Protein AF-A0A523DWY3-F1 (afdb_monomer)

Mean predicted aligned error: 10.45 Å

Radius of gyration: 20.36 Å; Cα contacts (8 Å, |Δi|>4): 127; chains: 1; bounding box: 60×49×43 Å

pLDDT: mean 78.77, std 17.69, range [34.16, 96.69]

Structure (mmCIF, N/CA/C/O backbone):
data_AF-A0A523DWY3-F1
#
_entry.id   AF-A0A523DWY3-F1
#
loop_
_atom_site.group_PDB
_atom_site.id
_atom_site.type_symbol
_atom_site.label_atom_id
_atom_site.label_alt_id
_atom_site.label_comp_id
_atom_site.label_asym_id
_atom_site.label_entity_id
_atom_site.la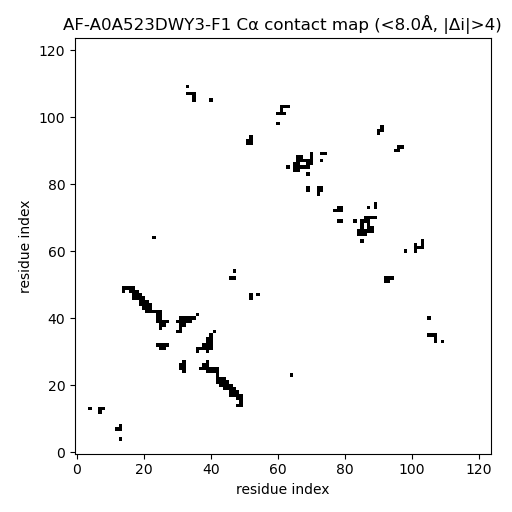bel_seq_id
_atom_site.pdbx_PDB_ins_code
_atom_site.Cartn_x
_atom_site.Cartn_y
_atom_site.Cartn_z
_atom_site.occupancy
_atom_site.B_iso_or_equiv
_atom_site.auth_seq_id
_atom_site.auth_comp_id
_atom_site.auth_asym_id
_atom_site.auth_atom_id
_atom_site.pdbx_PDB_model_num
ATOM 1 N N . MET A 1 1 ? -3.250 14.466 5.043 1.00 84.12 1 MET A N 1
ATOM 2 C CA . MET A 1 1 ? -3.360 13.104 5.617 1.00 84.12 1 MET A CA 1
ATOM 3 C C . MET A 1 1 ? -4.001 13.128 6.999 1.00 84.12 1 MET A C 1
ATOM 5 O O . MET A 1 1 ? -4.990 12.435 7.162 1.00 84.12 1 MET A O 1
ATOM 9 N N . GLY A 1 2 ? -3.516 13.940 7.952 1.00 88.44 2 GLY A N 1
ATOM 10 C CA . GLY A 1 2 ? -4.143 14.063 9.283 1.00 88.44 2 GLY A CA 1
ATOM 11 C C . GLY A 1 2 ? -5.653 14.326 9.228 1.00 88.44 2 GLY A C 1
ATOM 12 O O . GLY A 1 2 ? -6.425 13.523 9.730 1.00 88.44 2 GLY A O 1
ATOM 13 N N . GLU A 1 3 ? -6.079 15.338 8.471 1.00 93.94 3 GLU A N 1
ATOM 14 C CA . GLU A 1 3 ? -7.505 15.677 8.309 1.00 93.94 3 GLU A CA 1
ATOM 15 C C . GLU A 1 3 ? -8.371 14.532 7.748 1.00 93.94 3 GLU A C 1
ATOM 17 O O . GLU A 1 3 ? -9.532 14.392 8.128 1.00 93.94 3 GLU A O 1
ATOM 22 N N . LEU A 1 4 ? -7.818 13.695 6.858 1.00 92.12 4 LEU A N 1
ATOM 23 C CA . LEU A 1 4 ? -8.529 12.544 6.287 1.00 92.12 4 LEU A CA 1
ATOM 24 C C . LEU A 1 4 ? -8.737 11.452 7.339 1.00 92.12 4 LEU A C 1
ATOM 26 O O . LEU A 1 4 ? -9.824 10.887 7.433 1.00 92.12 4 LEU A O 1
ATOM 30 N N . LEU A 1 5 ? -7.701 11.161 8.128 1.00 93.12 5 LEU A N 1
ATOM 31 C CA . LEU A 1 5 ? -7.788 10.179 9.207 1.00 93.12 5 LEU A CA 1
ATOM 32 C C . LEU A 1 5 ? -8.774 10.642 10.281 1.00 93.12 5 LEU A C 1
ATOM 34 O O . LEU A 1 5 ? -9.629 9.862 10.686 1.00 93.12 5 LEU A O 1
ATOM 38 N N . GLU A 1 6 ? -8.727 11.919 10.659 1.00 94.69 6 GLU A N 1
ATOM 39 C CA . GLU A 1 6 ? -9.693 12.504 11.590 1.00 94.69 6 GLU A CA 1
ATOM 40 C C . GLU A 1 6 ? -11.124 12.476 11.035 1.00 94.69 6 GLU A C 1
ATOM 42 O O . GLU A 1 6 ? -12.077 12.250 11.777 1.00 94.69 6 GLU A O 1
ATOM 47 N N . ALA A 1 7 ? -11.311 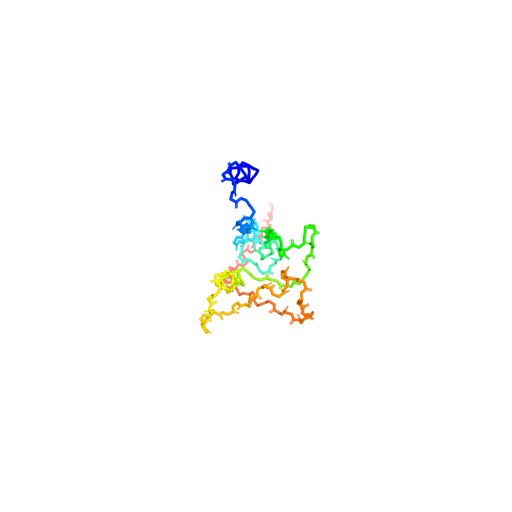12.699 9.730 1.00 95.44 7 ALA A N 1
ATOM 48 C CA . ALA A 1 7 ? -12.628 12.599 9.106 1.00 95.44 7 ALA A CA 1
ATOM 49 C C . ALA A 1 7 ? -13.181 11.166 9.161 1.00 95.44 7 ALA A C 1
ATOM 51 O O . ALA A 1 7 ? -14.351 10.983 9.497 1.00 95.44 7 ALA A O 1
ATOM 52 N N . LEU A 1 8 ? -12.344 10.158 8.889 1.00 94.00 8 LEU A N 1
ATOM 53 C CA . LEU A 1 8 ? -12.711 8.743 9.023 1.00 94.00 8 LEU A CA 1
ATOM 54 C C . LEU A 1 8 ? -13.000 8.359 10.479 1.00 94.00 8 LEU A C 1
ATOM 56 O O . LEU A 1 8 ? -13.909 7.570 10.736 1.00 94.00 8 LEU A O 1
ATOM 60 N N . GLU A 1 9 ? -12.251 8.920 11.430 1.00 94.44 9 GLU A N 1
ATOM 61 C CA . GLU A 1 9 ? -12.465 8.704 12.861 1.00 94.44 9 GLU A CA 1
ATOM 62 C C . GLU A 1 9 ? -13.799 9.296 13.320 1.00 94.44 9 GLU A C 1
ATOM 64 O O . GLU A 1 9 ? -14.604 8.593 13.927 1.00 94.44 9 GLU A O 1
ATOM 69 N N . ARG A 1 10 ? -14.094 10.549 12.945 1.00 96.69 10 ARG A N 1
ATOM 70 C CA . ARG A 1 10 ? -15.386 11.195 13.236 1.00 96.69 10 ARG A CA 1
ATOM 71 C C . ARG A 1 10 ? -16.570 10.451 12.621 1.00 96.69 10 ARG A C 1
ATOM 73 O O . ARG A 1 10 ? -17.653 10.468 13.197 1.00 96.69 10 ARG A O 1
ATOM 80 N N . ALA A 1 11 ? -16.375 9.812 11.468 1.00 95.75 11 ALA A N 1
ATOM 81 C CA . ALA A 1 11 ? -17.391 8.983 10.826 1.00 95.75 11 ALA A CA 1
ATOM 82 C C . ALA A 1 11 ? -17.548 7.591 11.472 1.00 95.75 11 ALA A C 1
ATOM 84 O O . ALA A 1 11 ? -18.497 6.887 11.149 1.00 95.75 11 ALA A O 1
ATOM 85 N N . GLY A 1 12 ? -16.641 7.174 12.367 1.00 95.56 12 GLY A N 1
ATOM 86 C CA . GLY A 1 12 ? -16.634 5.824 12.946 1.00 95.56 12 GLY A CA 1
ATOM 87 C C . GLY A 1 12 ? -16.185 4.723 11.973 1.00 95.56 12 GLY A C 1
ATOM 88 O O . GLY A 1 12 ? -16.324 3.534 12.266 1.00 95.56 12 GLY A O 1
ATOM 89 N N . GLU A 1 13 ? -15.626 5.103 10.822 1.00 95.56 13 GLU A N 1
ATOM 90 C CA . GLU A 1 13 ? -15.246 4.193 9.733 1.00 95.56 13 GLU A CA 1
ATOM 91 C C . GLU A 1 13 ? -13.760 3.812 9.766 1.00 95.56 13 GLU A C 1
ATOM 93 O O . GLU A 1 13 ? -13.321 2.889 9.075 1.00 95.56 13 GLU A O 1
ATOM 98 N N . LEU A 1 14 ? -12.962 4.492 10.594 1.00 93.06 14 LEU A N 1
ATOM 99 C CA . LEU A 1 14 ? -11.513 4.304 10.643 1.00 93.06 14 LEU A CA 1
ATOM 100 C C . LEU A 1 14 ? -11.098 2.863 10.997 1.00 93.06 14 LEU A C 1
ATOM 102 O O . LEU A 1 14 ? -10.094 2.375 10.479 1.00 93.06 14 LEU A O 1
ATOM 106 N N . GLU A 1 15 ? -11.868 2.160 11.829 1.00 92.81 15 GLU A N 1
ATOM 107 C CA . GLU A 1 15 ? -11.563 0.777 12.237 1.00 92.81 15 GLU A CA 1
ATOM 108 C C . GLU A 1 15 ? -11.923 -0.276 11.180 1.00 92.81 15 GLU A C 1
ATOM 110 O O . GLU A 1 15 ? -11.418 -1.396 11.212 1.00 92.81 15 GLU A O 1
ATOM 115 N N . ARG A 1 16 ? -12.758 0.092 10.206 1.00 92.38 16 ARG A N 1
ATOM 116 C CA . ARG A 1 16 ? -13.219 -0.773 9.107 1.00 92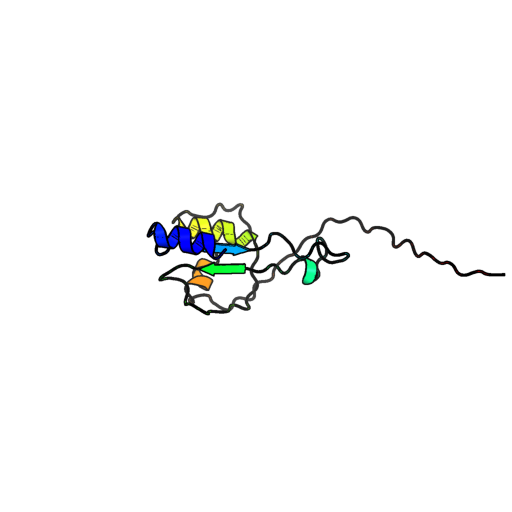.38 16 ARG A CA 1
ATOM 117 C C . ARG A 1 16 ? -12.663 -0.358 7.743 1.00 92.38 16 ARG A C 1
ATOM 119 O O . ARG A 1 16 ? -13.041 -0.921 6.721 1.00 92.38 16 ARG A O 1
ATOM 126 N N . THR A 1 17 ? -11.716 0.579 7.735 1.00 94.25 17 THR A N 1
ATOM 127 C CA . THR A 1 17 ? -11.066 1.085 6.526 1.00 94.25 17 THR A CA 1
ATOM 128 C C . THR A 1 17 ? -9.607 0.649 6.469 1.00 94.25 17 THR A C 1
ATOM 130 O O . THR A 1 17 ? -8.843 0.841 7.417 1.00 94.25 17 THR A O 1
ATOM 133 N N . VAL A 1 18 ? -9.197 0.119 5.316 1.00 94.12 18 VAL A N 1
ATOM 134 C CA . VAL A 1 18 ? -7.780 -0.057 4.981 1.00 94.12 18 VAL A CA 1
ATOM 135 C C . VAL A 1 18 ? -7.275 1.236 4.354 1.00 94.12 18 VAL A C 1
ATOM 137 O O . VAL A 1 18 ? -7.801 1.684 3.339 1.00 94.12 18 VAL A O 1
ATOM 140 N N . VAL A 1 19 ? -6.249 1.840 4.950 1.00 94.62 19 VAL A N 1
ATOM 141 C CA . VAL A 1 19 ? -5.623 3.059 4.425 1.00 94.62 19 VAL A CA 1
ATOM 142 C C . VAL A 1 19 ? -4.287 2.694 3.800 1.00 94.62 19 VAL A C 1
ATOM 144 O O . VAL A 1 19 ? -3.422 2.136 4.473 1.00 94.62 19 VAL A O 1
ATOM 147 N N . VAL A 1 20 ? -4.108 3.039 2.527 1.00 94.00 20 VAL A N 1
ATOM 148 C CA . VAL A 1 20 ? -2.847 2.869 1.795 1.00 94.00 20 VAL A CA 1
ATOM 149 C C . VAL A 1 20 ? -2.378 4.223 1.296 1.00 94.00 20 VAL A C 1
ATOM 151 O O . VAL A 1 20 ? -3.121 4.943 0.635 1.00 94.00 20 VAL A O 1
ATOM 154 N N . MET A 1 21 ? -1.136 4.565 1.613 1.00 92.69 21 MET A N 1
ATOM 155 C CA . MET A 1 21 ? -0.465 5.759 1.125 1.00 92.69 21 MET A CA 1
ATOM 156 C C . MET A 1 21 ? 0.759 5.333 0.330 1.00 92.69 21 MET A C 1
ATOM 158 O O . MET A 1 21 ? 1.635 4.647 0.855 1.00 92.69 21 MET A O 1
ATOM 162 N N . THR A 1 22 ? 0.828 5.753 -0.928 1.00 92.69 22 THR A N 1
ATOM 163 C CA . THR A 1 22 ? 1.976 5.473 -1.788 1.00 92.69 22 THR A CA 1
ATOM 164 C C . THR A 1 22 ? 2.226 6.600 -2.788 1.00 92.69 22 THR A C 1
ATOM 166 O O . THR A 1 22 ? 1.420 7.526 -2.887 1.00 92.69 22 THR A O 1
ATOM 169 N N . GLY A 1 23 ? 3.356 6.537 -3.492 1.00 86.00 23 GLY A N 1
ATOM 170 C CA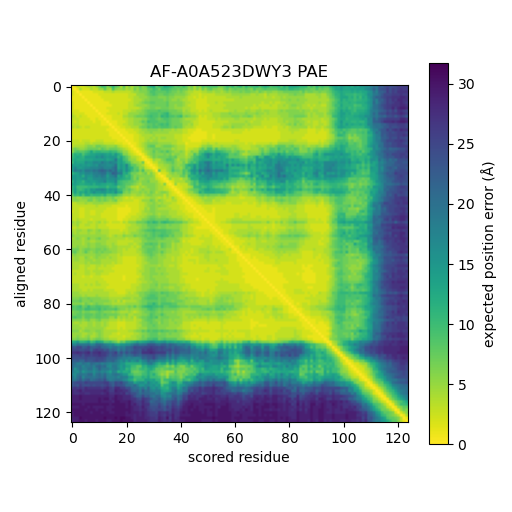 . GLY A 1 23 ? 3.657 7.358 -4.664 1.00 86.00 23 GLY A CA 1
ATOM 171 C C . GLY A 1 23 ? 3.693 6.498 -5.928 1.00 86.00 23 GLY A C 1
ATOM 172 O O . GLY A 1 23 ? 3.952 5.302 -5.859 1.00 86.00 23 GLY A O 1
ATOM 173 N N . ASP A 1 24 ? 3.446 7.098 -7.086 1.00 80.88 24 ASP A N 1
ATOM 174 C CA . ASP A 1 24 ? 3.491 6.420 -8.386 1.00 80.88 24 ASP A CA 1
ATOM 175 C C . ASP A 1 24 ? 4.912 6.347 -8.967 1.00 80.88 24 ASP A C 1
ATOM 177 O O . ASP A 1 24 ? 5.257 5.400 -9.670 1.00 80.88 24 ASP A O 1
ATOM 181 N N . HIS A 1 25 ? 5.753 7.339 -8.666 1.00 79.19 25 HIS A N 1
ATOM 182 C CA . HIS A 1 25 ? 7.158 7.367 -9.059 1.00 79.19 25 HIS A CA 1
ATOM 183 C C . HIS A 1 25 ? 8.008 8.236 -8.120 1.00 79.19 25 HIS A C 1
ATOM 185 O O . HIS A 1 25 ? 7.505 9.103 -7.402 1.00 79.19 25 HIS A O 1
ATOM 191 N N . GLY A 1 26 ? 9.329 8.048 -8.180 1.00 74.94 26 GLY A N 1
ATOM 192 C CA . GLY A 1 26 ? 10.306 8.857 -7.453 1.00 74.94 26 GLY A CA 1
ATOM 193 C C . GLY A 1 26 ? 10.337 10.330 -7.880 1.00 74.94 26 GLY A C 1
ATOM 194 O O . GLY A 1 26 ? 9.553 10.799 -8.714 1.00 74.94 26 GLY A O 1
ATOM 195 N N . MET A 1 27 ? 11.259 11.092 -7.292 1.00 73.38 27 MET A N 1
ATOM 196 C CA . MET A 1 27 ? 11.235 12.554 -7.366 1.00 73.38 27 MET A CA 1
ATOM 197 C C . MET A 1 27 ? 11.375 13.085 -8.805 1.00 73.38 27 MET A C 1
ATOM 199 O O . MET A 1 27 ? 12.137 12.532 -9.606 1.00 73.38 27 MET A O 1
ATOM 203 N N . PRO A 1 28 ? 10.718 14.208 -9.152 1.00 70.50 28 PRO A N 1
ATOM 204 C CA . PRO A 1 28 ? 10.771 14.802 -10.488 1.00 70.50 28 PRO A CA 1
ATOM 205 C C . PRO A 1 28 ? 12.069 15.597 -10.735 1.00 70.50 28 PRO A C 1
ATOM 207 O O . PRO A 1 28 ? 12.055 16.644 -11.375 1.00 70.50 28 PRO A O 1
ATOM 210 N N . PHE A 1 29 ? 13.205 15.117 -10.229 1.00 71.94 29 PHE A N 1
ATOM 211 C CA . PHE A 1 29 ? 14.511 15.726 -10.461 1.00 71.94 29 PHE A CA 1
ATOM 212 C C . PHE A 1 29 ? 15.218 15.106 -11.676 1.00 71.94 29 PHE A C 1
ATOM 214 O O . PHE A 1 29 ? 14.967 13.945 -12.026 1.00 71.94 29 PHE A O 1
ATOM 221 N N . PRO A 1 30 ? 16.144 15.840 -12.324 1.00 68.31 30 PRO A N 1
ATOM 222 C CA . PRO A 1 30 ? 16.999 15.274 -13.359 1.00 68.31 30 PRO A CA 1
ATOM 223 C C . PRO A 1 30 ? 17.691 13.999 -12.859 1.00 68.31 30 PRO A C 1
ATOM 225 O O . PRO A 1 30 ? 18.253 13.984 -11.766 1.00 68.31 30 PRO A O 1
ATOM 228 N N . ARG A 1 31 ? 17.656 12.932 -13.670 1.00 64.56 31 ARG A N 1
ATOM 229 C CA . ARG A 1 31 ? 18.173 11.582 -13.347 1.00 64.56 31 ARG A CA 1
ATOM 230 C C . ARG A 1 31 ? 17.412 10.807 -12.258 1.00 64.56 31 ARG A C 1
ATOM 232 O O . ARG A 1 31 ? 17.867 9.732 -11.890 1.00 64.56 31 ARG A O 1
ATOM 239 N N . CYS A 1 32 ? 16.268 11.305 -11.789 1.00 67.31 32 CYS A N 1
ATOM 240 C CA . CYS A 1 32 ? 15.393 10.600 -10.850 1.00 67.31 32 CYS A CA 1
ATOM 241 C C . CYS A 1 32 ? 14.227 9.947 -11.609 1.00 67.31 32 CYS A C 1
ATOM 243 O O . CYS A 1 32 ? 14.398 8.866 -12.171 1.00 67.31 32 CYS A O 1
ATOM 245 N N . LYS A 1 33 ? 13.066 10.607 -11.713 1.00 66.75 33 LYS A N 1
ATOM 246 C CA . LYS A 1 33 ? 11.890 10.087 -12.432 1.00 66.75 33 LYS A CA 1
ATOM 247 C C . LYS A 1 33 ? 12.227 9.581 -13.846 1.00 66.75 33 LYS A C 1
ATOM 249 O O . LYS A 1 33 ? 12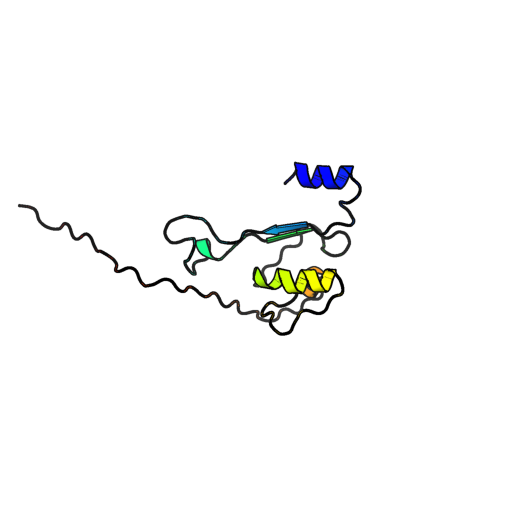.675 10.337 -14.717 1.00 66.75 33 LYS A O 1
ATOM 254 N N . GLY A 1 34 ? 11.928 8.302 -14.087 1.00 68.06 34 GLY A N 1
ATOM 255 C CA . GLY A 1 34 ? 12.149 7.589 -15.353 1.00 68.06 34 GLY A CA 1
ATOM 256 C C . GLY A 1 34 ? 13.542 6.982 -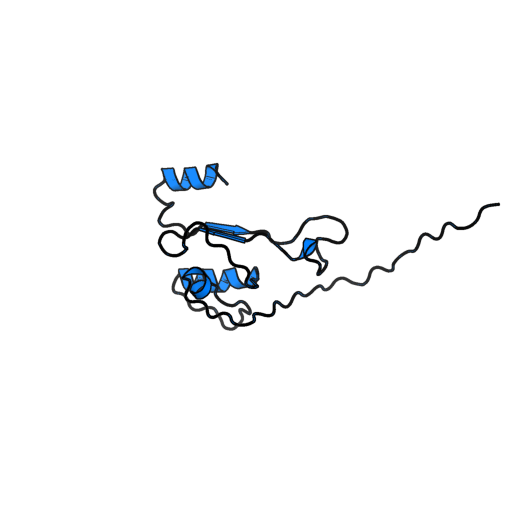15.526 1.00 68.06 34 GLY A C 1
ATOM 257 O O . GLY A 1 34 ? 13.850 6.479 -16.608 1.00 68.06 34 GLY A O 1
ATOM 258 N N . ASN A 1 35 ? 14.363 7.022 -14.478 1.00 70.50 35 ASN A N 1
ATOM 259 C CA . ASN A 1 35 ? 15.599 6.264 -14.371 1.00 70.50 35 ASN A CA 1
ATOM 260 C C . ASN A 1 35 ? 15.429 5.107 -13.375 1.00 70.50 35 ASN A C 1
ATOM 262 O O . ASN A 1 35 ? 14.601 5.188 -12.473 1.00 70.50 35 ASN A O 1
ATOM 266 N N . LEU A 1 36 ? 16.236 4.054 -13.522 1.00 77.00 36 LEU A N 1
ATOM 267 C CA . LEU A 1 36 ? 16.196 2.853 -12.668 1.00 77.00 36 LEU A CA 1
ATOM 268 C C . LEU A 1 36 ? 16.977 3.015 -11.352 1.00 77.00 36 LEU A C 1
ATOM 270 O O . LEU A 1 36 ? 17.304 2.036 -10.697 1.00 77.00 36 LEU A O 1
ATOM 274 N N . TYR A 1 37 ? 17.331 4.248 -10.994 1.00 75.69 37 TYR A N 1
ATOM 275 C CA . TYR A 1 37 ? 17.953 4.533 -9.707 1.00 75.69 37 TYR A CA 1
ATOM 276 C C . TYR A 1 37 ? 16.880 4.613 -8.623 1.00 75.69 37 TYR A C 1
ATOM 278 O O . TYR A 1 37 ? 15.751 5.023 -8.901 1.00 75.69 37 TYR A O 1
ATOM 286 N N . ASP A 1 38 ? 17.259 4.340 -7.376 1.00 74.19 38 ASP A N 1
ATOM 287 C CA . ASP A 1 38 ? 16.367 4.435 -6.214 1.00 74.19 38 ASP A CA 1
ATOM 288 C C . ASP A 1 38 ? 15.636 5.778 -6.141 1.00 74.19 38 ASP A C 1
ATOM 290 O O . ASP A 1 38 ? 14.451 5.828 -5.837 1.00 74.19 38 ASP A O 1
ATOM 294 N N . CYS A 1 39 ? 16.300 6.877 -6.505 1.00 71.94 39 CYS A N 1
ATOM 295 C CA . CYS A 1 39 ? 15.691 8.207 -6.520 1.00 71.94 39 CYS A CA 1
ATOM 296 C C . CYS A 1 39 ? 14.512 8.357 -7.504 1.00 71.94 39 CYS A C 1
ATOM 298 O O . CYS A 1 39 ? 13.720 9.293 -7.376 1.00 71.94 39 CYS A O 1
ATOM 300 N N . GLY A 1 40 ? 14.404 7.464 -8.491 1.00 68.19 40 GLY A N 1
ATOM 301 C CA . GLY A 1 40 ? 13.333 7.402 -9.481 1.00 68.19 40 GLY A CA 1
ATOM 302 C C . GLY A 1 40 ? 12.343 6.256 -9.280 1.00 68.19 40 GLY A C 1
ATOM 303 O O . GLY A 1 40 ? 11.175 6.430 -9.624 1.00 68.19 40 GLY A O 1
ATOM 304 N N . ALA A 1 41 ? 12.792 5.121 -8.740 1.00 76.81 41 ALA A N 1
ATOM 305 C CA . ALA A 1 41 ? 11.992 3.899 -8.626 1.00 76.81 41 ALA A CA 1
ATOM 306 C C . ALA A 1 41 ? 11.480 3.616 -7.206 1.00 76.81 41 ALA A C 1
ATOM 308 O O . ALA A 1 41 ? 10.389 3.075 -7.052 1.00 76.81 41 ALA A O 1
ATOM 309 N N . ARG A 1 42 ? 12.221 4.011 -6.161 1.00 83.12 42 ARG A N 1
ATOM 310 C CA . ARG A 1 42 ? 11.823 3.760 -4.774 1.00 83.12 42 ARG A CA 1
ATOM 311 C C . ARG A 1 42 ? 10.769 4.777 -4.347 1.00 83.12 42 ARG A C 1
ATOM 313 O O . ARG A 1 42 ? 11.066 5.957 -4.155 1.00 83.12 42 ARG A O 1
ATOM 320 N N . VAL A 1 43 ? 9.539 4.305 -4.179 1.00 86.50 43 VAL A N 1
ATOM 321 C CA . VAL A 1 43 ? 8.401 5.098 -3.697 1.00 86.50 43 VAL A CA 1
ATOM 322 C C . VAL A 1 43 ? 8.057 4.727 -2.255 1.00 86.50 43 VAL A C 1
ATOM 324 O O . VAL A 1 43 ? 8.244 3.577 -1.856 1.00 86.50 43 VAL A O 1
ATOM 327 N N . PRO A 1 44 ? 7.567 5.674 -1.437 1.00 88.44 44 PRO A N 1
ATOM 328 C CA . PRO A 1 44 ? 7.071 5.333 -0.113 1.00 88.44 44 PRO A CA 1
ATOM 329 C C . PRO A 1 44 ? 5.825 4.447 -0.236 1.00 88.44 44 PRO A C 1
ATOM 331 O O . PRO A 1 44 ? 4.977 4.673 -1.100 1.00 88.44 44 PRO A O 1
ATOM 334 N N . LEU A 1 45 ? 5.688 3.471 0.659 1.00 91.81 45 LEU A N 1
ATOM 335 C CA . LEU A 1 45 ? 4.470 2.691 0.848 1.00 91.81 45 LEU A CA 1
ATOM 336 C C . LEU A 1 45 ? 4.205 2.570 2.349 1.00 91.81 45 LEU A C 1
ATOM 338 O O . LEU A 1 45 ? 5.027 2.038 3.090 1.00 91.81 45 LEU A O 1
ATOM 342 N N . ALA A 1 46 ? 3.062 3.079 2.797 1.00 92.19 46 ALA A N 1
ATOM 343 C CA . ALA A 1 46 ? 2.591 2.948 4.168 1.00 92.19 46 ALA A CA 1
ATOM 344 C C . ALA A 1 46 ? 1.153 2.430 4.164 1.00 92.19 46 ALA A C 1
ATOM 346 O O . ALA A 1 46 ? 0.310 2.918 3.410 1.00 92.19 46 ALA A O 1
ATOM 347 N N . MET A 1 47 ? 0.870 1.441 5.011 1.00 93.00 47 MET A N 1
ATOM 348 C CA . MET A 1 47 ? -0.436 0.788 5.084 1.00 93.00 47 MET A CA 1
ATOM 349 C C . MET A 1 47 ? -0.917 0.708 6.531 1.00 93.00 47 MET A C 1
ATOM 351 O O . MET A 1 47 ? -0.154 0.356 7.430 1.00 93.00 47 MET A O 1
ATOM 355 N N . ARG A 1 48 ? -2.200 1.001 6.752 1.00 92.69 48 ARG A N 1
ATOM 356 C CA . ARG A 1 48 ? -2.900 0.802 8.024 1.00 92.69 48 ARG A CA 1
ATOM 357 C C . ARG A 1 48 ? -4.097 -0.104 7.787 1.00 92.69 48 ARG A C 1
ATOM 359 O O . ARG A 1 48 ? -4.984 0.232 7.008 1.00 92.69 48 ARG A O 1
ATOM 366 N N . TRP A 1 49 ? -4.135 -1.212 8.514 1.00 93.88 49 TRP A N 1
ATOM 367 C CA . TRP A 1 49 ? -5.272 -2.121 8.544 1.00 93.88 49 TRP A CA 1
ATOM 368 C C . TRP A 1 49 ? -5.472 -2.627 9.975 1.00 93.88 49 TRP A C 1
ATOM 370 O O . TRP A 1 49 ? -4.722 -3.502 10.424 1.00 93.88 49 TRP A O 1
ATOM 380 N N . PRO A 1 50 ? -6.439 -2.053 10.709 1.00 90.50 50 PRO A N 1
ATOM 381 C CA . PRO A 1 50 ? -6.723 -2.437 12.086 1.00 90.50 50 PRO A CA 1
ATOM 382 C C . PRO A 1 50 ? -7.012 -3.930 12.221 1.00 90.50 50 PRO A C 1
ATOM 384 O O . PRO A 1 50 ? -7.692 -4.521 11.386 1.00 90.50 50 PRO A O 1
ATOM 387 N N . GLY A 1 51 ? -6.445 -4.550 13.256 1.00 88.12 51 GLY A N 1
ATOM 388 C CA . GLY A 1 51 ? -6.602 -5.981 13.531 1.00 88.12 51 GLY A CA 1
ATOM 389 C C . GLY A 1 51 ? -5.804 -6.927 12.625 1.00 88.12 51 GLY A C 1
ATOM 390 O O . GLY A 1 51 ? -5.733 -8.112 12.936 1.00 88.12 51 GLY A O 1
ATOM 391 N N . VAL A 1 52 ? -5.174 -6.433 11.550 1.00 90.06 52 VAL A N 1
ATOM 392 C CA . VAL A 1 52 ? -4.378 -7.259 10.623 1.00 90.06 52 VAL A CA 1
ATOM 393 C C . VAL A 1 52 ? -2.909 -6.850 10.629 1.00 90.06 52 VAL A C 1
ATOM 395 O O . VAL A 1 52 ? -2.037 -7.682 10.870 1.00 90.06 52 VAL A O 1
ATOM 398 N N . ILE A 1 53 ? -2.617 -5.568 10.401 1.00 91.00 53 ILE A N 1
ATOM 399 C CA . ILE A 1 53 ? -1.243 -5.058 10.380 1.00 91.00 53 ILE A CA 1
ATOM 400 C C . ILE A 1 53 ? -0.853 -4.632 11.795 1.00 91.00 53 ILE A C 1
ATOM 402 O O . ILE A 1 53 ? -1.499 -3.770 12.395 1.00 91.00 53 ILE A O 1
ATOM 406 N N . ARG A 1 54 ? 0.245 -5.191 12.318 1.00 88.69 54 ARG A N 1
ATOM 407 C CA . ARG A 1 54 ? 0.824 -4.734 13.590 1.00 88.69 54 ARG A CA 1
ATOM 408 C C . ARG A 1 54 ? 1.312 -3.280 13.474 1.00 88.69 54 ARG A C 1
ATOM 410 O O . ARG A 1 54 ? 2.119 -2.995 12.585 1.00 88.69 54 ARG A O 1
ATOM 417 N N . PRO A 1 55 ? 0.887 -2.370 14.372 1.00 88.31 55 PRO A N 1
ATOM 418 C CA . PRO A 1 55 ? 1.381 -0.995 14.392 1.00 88.31 55 PRO A CA 1
ATOM 419 C C . PRO A 1 55 ? 2.907 -0.928 14.523 1.00 88.31 55 PRO A C 1
ATOM 421 O O . PRO A 1 55 ? 3.506 -1.713 15.255 1.00 88.31 55 PRO A O 1
ATOM 424 N N . GLY A 1 56 ? 3.532 0.015 13.813 1.00 86.31 56 GLY A N 1
ATOM 425 C CA . GLY A 1 56 ? 4.984 0.232 13.860 1.00 86.31 56 GLY A CA 1
ATOM 426 C C . GLY A 1 56 ? 5.828 -0.833 13.152 1.00 86.31 56 GLY A C 1
ATOM 427 O O . GLY A 1 56 ? 7.052 -0.771 13.222 1.00 86.31 56 GLY A O 1
ATOM 428 N N . ARG A 1 57 ? 5.210 -1.803 12.465 1.00 86.94 57 ARG A N 1
ATOM 429 C CA . ARG A 1 57 ? 5.947 -2.800 11.686 1.00 86.94 57 ARG A CA 1
ATOM 430 C C . ARG A 1 57 ? 6.617 -2.155 10.470 1.00 86.94 57 ARG A C 1
ATOM 432 O O . ARG A 1 57 ? 5.941 -1.552 9.641 1.00 86.94 57 ARG A O 1
ATOM 439 N N . ALA A 1 58 ? 7.927 -2.355 10.352 1.00 87.69 58 ALA A N 1
ATOM 440 C CA . ALA A 1 58 ? 8.702 -2.083 9.147 1.00 87.69 58 ALA A CA 1
ATOM 441 C C . ALA A 1 58 ? 8.925 -3.382 8.358 1.00 87.69 58 ALA A C 1
ATOM 443 O O . ALA A 1 58 ? 9.025 -4.460 8.947 1.00 87.69 58 ALA A O 1
ATOM 444 N N . VAL A 1 59 ? 8.964 -3.265 7.033 1.00 85.94 59 VAL A N 1
ATOM 445 C CA . VAL A 1 59 ? 9.213 -4.363 6.094 1.00 85.94 59 VAL A CA 1
ATOM 446 C C . VAL A 1 59 ? 10.301 -3.905 5.135 1.00 85.94 59 VAL A C 1
ATOM 448 O O . VAL A 1 59 ? 10.207 -2.800 4.599 1.00 85.94 59 VAL A O 1
ATOM 451 N N . GLU A 1 60 ? 11.326 -4.733 4.959 1.00 85.69 60 GLU A N 1
ATOM 452 C CA . GLU A 1 60 ? 12.474 -4.443 4.088 1.00 85.69 60 GLU A CA 1
ATOM 453 C C . GLU A 1 60 ? 12.450 -5.261 2.788 1.00 85.69 60 GLU A C 1
ATOM 455 O O . GLU A 1 60 ? 13.263 -5.018 1.899 1.00 85.69 60 GLU A O 1
ATOM 460 N N . ASP A 1 61 ? 11.495 -6.185 2.657 1.00 84.94 61 ASP A N 1
ATOM 461 C CA . ASP A 1 61 ? 11.265 -6.967 1.446 1.00 84.94 61 ASP A CA 1
ATOM 462 C C . ASP A 1 61 ? 10.922 -6.080 0.243 1.00 84.94 61 ASP A C 1
ATOM 464 O O . ASP A 1 61 ? 10.267 -5.039 0.362 1.00 84.94 61 ASP A O 1
ATOM 468 N N . PHE A 1 62 ? 11.313 -6.535 -0.948 1.00 85.19 62 PHE A N 1
ATOM 469 C CA . PHE A 1 62 ? 10.949 -5.867 -2.192 1.00 85.19 62 PHE A CA 1
ATOM 470 C C . PHE A 1 62 ? 9.440 -5.940 -2.426 1.00 85.19 62 PHE A C 1
ATOM 472 O O . PHE A 1 62 ? 8.821 -7.001 -2.345 1.00 85.19 62 PHE A O 1
ATOM 479 N N . VAL A 1 63 ? 8.844 -4.800 -2.759 1.00 88.25 63 VAL A N 1
ATOM 480 C CA . VAL A 1 63 ? 7.420 -4.667 -3.069 1.00 88.25 63 VAL A CA 1
ATOM 481 C C . VAL A 1 63 ? 7.254 -3.712 -4.234 1.00 88.25 63 VAL A C 1
ATOM 483 O O . VAL A 1 63 ? 7.929 -2.690 -4.306 1.00 88.25 63 VAL A O 1
ATOM 486 N N . SER A 1 64 ? 6.312 -4.027 -5.113 1.00 89.31 64 SER A N 1
ATOM 487 C CA . SER A 1 64 ? 6.001 -3.215 -6.277 1.00 89.31 64 SER A CA 1
ATOM 488 C C . SER A 1 64 ? 4.597 -2.636 -6.181 1.00 89.31 64 SER A C 1
ATOM 490 O O . SER A 1 64 ? 3.685 -3.245 -5.623 1.00 89.31 64 SER A O 1
ATOM 492 N N . VAL A 1 65 ? 4.371 -1.479 -6.803 1.00 89.31 65 VAL A N 1
ATOM 493 C CA . VAL A 1 65 ? 3.038 -0.848 -6.861 1.00 89.31 65 VAL A CA 1
ATOM 494 C C . VAL A 1 65 ? 2.011 -1.775 -7.532 1.00 89.31 65 VAL A C 1
ATOM 496 O O . VAL A 1 65 ? 0.831 -1.759 -7.180 1.00 89.31 65 VAL A O 1
ATOM 499 N N . THR A 1 66 ? 2.450 -2.654 -8.441 1.00 91.06 66 THR A N 1
ATOM 500 C CA . THR A 1 66 ? 1.588 -3.655 -9.091 1.00 91.06 66 THR A CA 1
ATOM 501 C C . THR A 1 66 ? 1.043 -4.710 -8.131 1.00 91.06 66 THR A C 1
ATOM 503 O O . THR A 1 66 ? 0.030 -5.331 -8.439 1.00 91.06 66 THR A O 1
ATOM 506 N N . ASP A 1 67 ? 1.676 -4.910 -6.972 1.00 91.56 67 ASP A N 1
ATOM 507 C CA . ASP A 1 67 ? 1.222 -5.848 -5.941 1.00 91.56 67 ASP A CA 1
ATOM 508 C C . ASP A 1 67 ? -0.033 -5.347 -5.208 1.00 91.56 67 ASP A C 1
ATOM 510 O O . ASP A 1 67 ? -0.771 -6.135 -4.610 1.00 91.56 67 ASP A O 1
ATOM 514 N N . LEU A 1 68 ? -0.331 -4.044 -5.273 1.00 92.94 68 LEU A N 1
ATOM 515 C CA . LEU A 1 68 ? -1.499 -3.463 -4.609 1.00 92.94 68 LEU A CA 1
ATOM 516 C C . LEU A 1 68 ? -2.813 -3.973 -5.208 1.00 92.94 68 LEU A C 1
ATOM 518 O O . LEU A 1 68 ? -3.740 -4.281 -4.464 1.00 92.94 68 LEU A O 1
ATOM 522 N N . ALA A 1 69 ? -2.885 -4.129 -6.532 1.00 93.31 69 ALA A N 1
ATOM 523 C CA . ALA A 1 69 ? -4.086 -4.613 -7.212 1.00 93.31 69 ALA A CA 1
ATOM 524 C C . ALA A 1 69 ? -4.531 -6.023 -6.751 1.00 93.31 69 ALA A C 1
ATOM 526 O O . ALA A 1 69 ? -5.663 -6.147 -6.274 1.00 93.31 69 ALA A O 1
ATOM 527 N N . PRO A 1 70 ? -3.685 -7.0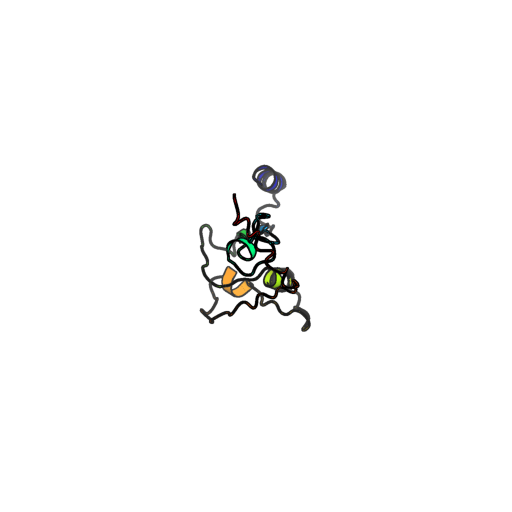76 -6.810 1.00 94.62 70 PRO A N 1
ATOM 528 C CA . PRO A 1 70 ? -4.053 -8.394 -6.294 1.00 94.62 70 PRO A CA 1
ATOM 529 C C . PRO A 1 70 ? -4.252 -8.391 -4.772 1.00 94.62 70 PRO A C 1
ATOM 531 O O . PRO A 1 70 ? -5.081 -9.147 -4.269 1.00 94.62 70 PRO A O 1
ATOM 534 N N . THR A 1 71 ? -3.560 -7.514 -4.033 1.00 93.94 71 THR A N 1
ATOM 535 C CA . THR A 1 71 ? -3.793 -7.346 -2.590 1.00 93.94 71 THR A CA 1
ATOM 536 C C . THR A 1 71 ? -5.215 -6.858 -2.318 1.00 93.94 71 THR A C 1
ATOM 538 O O . THR A 1 71 ? -5.910 -7.457 -1.505 1.00 93.94 71 THR A O 1
ATOM 541 N N . PHE A 1 72 ? -5.691 -5.820 -3.013 1.00 94.94 72 PHE A N 1
ATOM 542 C CA . PHE A 1 72 ? -7.043 -5.279 -2.820 1.00 94.94 72 PHE A CA 1
ATOM 543 C C . PHE A 1 72 ? -8.139 -6.270 -3.199 1.00 94.94 72 PHE A C 1
ATOM 545 O O . PHE A 1 72 ? -9.137 -6.365 -2.486 1.00 94.94 72 PHE A O 1
ATOM 552 N N . LEU A 1 73 ? -7.938 -7.044 -4.268 1.00 95.06 73 LEU A N 1
ATOM 553 C CA . LEU A 1 73 ? -8.854 -8.129 -4.617 1.00 95.06 73 LEU A CA 1
ATOM 554 C C . LEU A 1 73 ? -8.920 -9.173 -3.502 1.00 95.06 73 LEU A C 1
ATOM 556 O O . LEU A 1 73 ? -10.013 -9.508 -3.053 1.00 95.06 73 LEU A O 1
ATOM 560 N N . GLY A 1 74 ? -7.770 -9.591 -2.972 1.00 93.12 74 GLY A N 1
ATOM 561 C CA . GLY A 1 74 ? -7.730 -10.520 -1.848 1.00 93.12 74 GLY A CA 1
ATOM 562 C C . GLY A 1 74 ? -8.386 -9.967 -0.573 1.00 93.12 74 GLY A C 1
ATOM 563 O O . GLY A 1 74 ? -9.055 -10.716 0.135 1.00 93.12 74 GLY A O 1
ATOM 564 N N . ILE A 1 75 ? -8.263 -8.662 -0.289 1.00 93.31 75 ILE A N 1
ATOM 565 C CA . ILE A 1 75 ? -8.981 -8.004 0.825 1.00 93.31 75 ILE A CA 1
ATOM 566 C C . ILE A 1 75 ? -10.499 -8.095 0.622 1.00 93.31 75 ILE A C 1
ATOM 568 O O . ILE A 1 75 ? -11.231 -8.346 1.576 1.00 93.31 75 ILE A O 1
ATOM 572 N N . ALA A 1 76 ? -10.966 -7.923 -0.615 1.00 93.19 76 ALA A N 1
ATOM 573 C CA . ALA A 1 76 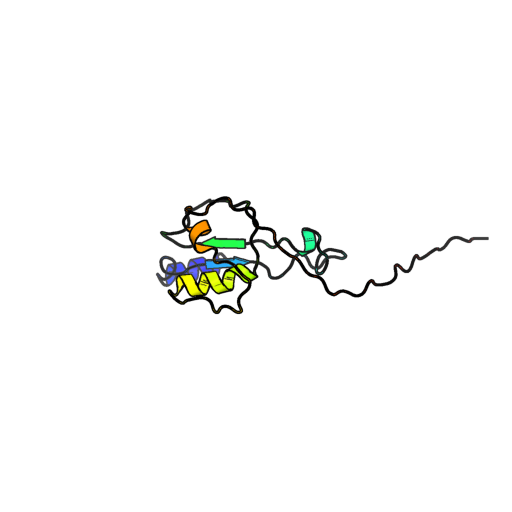? -12.375 -8.050 -0.980 1.00 93.19 76 ALA A CA 1
ATOM 574 C C . ALA A 1 76 ? -12.863 -9.512 -1.078 1.00 93.19 76 ALA A C 1
ATOM 576 O O . ALA A 1 76 ? -14.042 -9.734 -1.349 1.00 93.19 76 ALA A O 1
ATOM 577 N N . GLY A 1 77 ? -11.988 -10.506 -0.874 1.00 93.94 77 GLY A N 1
ATOM 578 C CA . GLY A 1 77 ? -12.315 -11.927 -1.035 1.00 93.94 77 GLY A CA 1
ATOM 579 C C . GLY A 1 77 ? -12.498 -12.359 -2.494 1.00 93.94 77 GLY A C 1
ATOM 580 O O . GLY A 1 77 ? -13.197 -13.334 -2.761 1.00 93.94 77 GLY A O 1
ATOM 581 N N . LEU A 1 78 ? -11.910 -11.621 -3.436 1.00 95.12 78 LEU A N 1
ATOM 582 C CA . LEU A 1 78 ? -11.943 -11.900 -4.869 1.00 95.12 78 LEU A CA 1
ATOM 583 C C . LEU A 1 78 ? -10.619 -12.512 -5.330 1.00 95.12 78 LEU A C 1
ATOM 585 O O . LEU A 1 78 ? -9.549 -12.130 -4.855 1.00 95.12 78 LEU A O 1
ATOM 589 N N . GLU A 1 79 ? -10.691 -13.406 -6.314 1.00 92.62 79 GLU A N 1
ATOM 590 C CA . GLU A 1 79 ? -9.499 -14.000 -6.922 1.00 92.62 79 GLU A CA 1
ATOM 591 C C . GLU A 1 79 ? -8.859 -13.061 -7.961 1.00 92.62 79 GLU A C 1
ATOM 593 O O . GLU A 1 79 ? -9.555 -12.582 -8.867 1.00 92.62 79 GLU A O 1
ATOM 598 N N . PRO A 1 80 ? -7.541 -12.795 -7.877 1.00 92.44 80 PRO A N 1
ATOM 599 C CA . PRO A 1 80 ? -6.824 -12.040 -8.894 1.00 92.44 80 PRO A CA 1
ATOM 600 C C . PRO A 1 80 ? -6.867 -12.728 -10.270 1.00 92.44 80 PRO A C 1
ATOM 602 O O . PRO A 1 80 ? -6.533 -13.908 -10.386 1.00 92.44 80 PRO A O 1
ATOM 605 N N . PRO A 1 81 ? -7.220 -12.008 -11.349 1.00 92.12 81 PRO A N 1
ATOM 606 C CA . PRO A 1 81 ? -7.123 -12.537 -12.704 1.00 92.12 81 PRO A CA 1
ATOM 607 C C . PRO A 1 81 ? -5.688 -12.942 -13.064 1.00 92.12 81 PRO A C 1
ATOM 609 O O . PRO A 1 81 ? -4.744 -12.217 -12.759 1.00 92.12 81 PRO A O 1
ATOM 612 N N . ALA A 1 82 ? -5.526 -14.023 -13.834 1.00 90.38 82 ALA A N 1
ATOM 613 C CA . ALA A 1 82 ? -4.215 -14.554 -14.237 1.00 90.38 82 ALA A CA 1
ATOM 614 C C . ALA A 1 82 ? -3.344 -13.592 -15.077 1.00 90.38 82 ALA A C 1
ATOM 616 O O . ALA A 1 82 ? -2.157 -13.835 -15.259 1.00 90.38 82 ALA A O 1
ATOM 617 N N . VAL A 1 83 ? -3.923 -12.507 -15.608 1.00 93.19 83 VAL A N 1
ATOM 618 C CA . VAL A 1 83 ? -3.187 -11.456 -16.336 1.00 93.19 83 VAL A CA 1
ATOM 619 C C . VAL A 1 83 ? -2.399 -10.530 -15.401 1.00 93.19 83 VAL A C 1
ATOM 621 O O . VAL A 1 83 ? -1.502 -9.820 -15.851 1.00 93.19 83 VAL A O 1
ATOM 624 N N . MET A 1 84 ? -2.730 -10.503 -14.105 1.00 92.12 84 MET A N 1
ATOM 625 C CA . MET A 1 84 ? -1.993 -9.703 -13.133 1.00 92.12 84 MET A CA 1
ATOM 626 C C . MET A 1 84 ? -0.617 -10.318 -12.884 1.00 92.12 84 MET A C 1
ATOM 628 O O . MET A 1 84 ? -0.495 -11.494 -12.562 1.00 92.12 84 MET A O 1
ATOM 632 N N . THR A 1 85 ? 0.421 -9.496 -12.998 1.00 89.50 85 THR A N 1
ATOM 633 C CA . THR A 1 85 ? 1.811 -9.901 -12.746 1.00 89.50 85 THR A CA 1
ATOM 634 C C . THR A 1 85 ? 2.250 -9.659 -11.301 1.00 89.50 85 THR A C 1
ATOM 636 O O . THR A 1 85 ? 3.301 -10.142 -10.890 1.00 89.50 85 THR A O 1
ATOM 639 N N . GLY A 1 86 ? 1.475 -8.882 -10.537 1.00 87.56 86 GLY A N 1
ATOM 640 C CA . GLY A 1 86 ? 1.741 -8.601 -9.128 1.00 87.56 86 GLY A CA 1
ATOM 641 C C . GLY A 1 86 ? 1.428 -9.795 -8.228 1.00 87.56 86 GLY A C 1
ATOM 642 O O . GLY A 1 86 ? 0.586 -10.632 -8.544 1.00 87.56 86 GLY A O 1
ATOM 643 N N . THR A 1 87 ? 2.077 -9.844 -7.070 1.00 89.75 87 THR A N 1
ATOM 644 C CA . THR A 1 87 ? 1.836 -10.849 -6.028 1.00 89.75 87 THR A CA 1
ATOM 645 C C . THR A 1 87 ? 1.156 -10.193 -4.835 1.00 89.75 87 THR A C 1
ATOM 647 O O . THR A 1 87 ? 1.588 -9.140 -4.381 1.00 89.75 87 THR A O 1
ATOM 650 N N . SER A 1 88 ? 0.099 -10.812 -4.306 1.00 91.31 88 SER A N 1
ATOM 651 C CA . SER A 1 88 ? -0.612 -10.283 -3.137 1.00 91.31 88 SER A CA 1
ATOM 652 C C . SER A 1 88 ? 0.312 -10.135 -1.922 1.00 91.31 88 SER A C 1
ATOM 654 O O . SER A 1 88 ? 1.049 -11.054 -1.570 1.00 91.31 88 SER A O 1
ATOM 656 N N . LEU A 1 89 ? 0.224 -8.991 -1.244 1.00 91.19 89 LEU A N 1
ATOM 657 C CA . LEU A 1 89 ? 0.981 -8.684 -0.030 1.00 91.19 89 LEU A CA 1
ATOM 658 C C . LEU A 1 89 ? 0.296 -9.218 1.237 1.00 91.19 89 LEU A C 1
ATOM 660 O O . LEU A 1 89 ? 0.812 -9.026 2.331 1.00 91.19 89 LEU A O 1
ATOM 664 N N . LEU A 1 90 ? -0.864 -9.875 1.138 1.00 90.06 90 LEU A N 1
ATOM 665 C CA . LEU A 1 90 ? -1.666 -10.269 2.305 1.00 90.06 90 LEU A CA 1
ATOM 666 C C . LEU A 1 90 ? -0.900 -11.099 3.342 1.00 90.06 90 LEU A C 1
ATOM 668 O O . LEU A 1 90 ? -0.981 -10.801 4.533 1.00 90.06 90 LEU A O 1
ATOM 672 N N . GLU A 1 91 ? -0.136 -12.096 2.901 1.00 87.69 91 GLU A N 1
ATOM 673 C CA . GLU A 1 91 ? 0.672 -12.938 3.796 1.00 87.69 91 GLU A CA 1
ATOM 674 C C . GLU A 1 91 ? 1.774 -12.129 4.488 1.00 87.69 91 GLU A C 1
ATOM 676 O O . GLU A 1 91 ? 1.983 -12.223 5.700 1.00 87.69 91 GLU A O 1
ATOM 681 N N . MET A 1 92 ? 2.416 -11.233 3.736 1.00 86.50 92 MET A N 1
ATOM 682 C CA . MET A 1 92 ? 3.393 -10.295 4.278 1.00 86.50 92 MET A CA 1
ATOM 683 C C . MET A 1 92 ? 2.750 -9.360 5.310 1.00 86.50 92 MET A C 1
ATOM 685 O O . MET A 1 92 ? 3.343 -9.119 6.358 1.00 86.50 92 MET A O 1
ATOM 689 N N . LEU A 1 93 ? 1.544 -8.843 5.059 1.00 87.12 93 LEU A N 1
ATOM 690 C CA . LEU A 1 93 ? 0.836 -7.924 5.959 1.00 87.12 93 LEU A CA 1
ATOM 691 C C . LEU A 1 93 ? 0.375 -8.606 7.256 1.00 87.12 93 LEU A C 1
ATOM 693 O O . LEU A 1 93 ? 0.446 -7.986 8.317 1.00 87.12 93 LEU A O 1
ATOM 697 N N . ARG A 1 94 ? -0.037 -9.878 7.185 1.00 87.06 94 ARG A N 1
ATOM 698 C CA . ARG A 1 94 ? -0.433 -10.709 8.339 1.00 87.06 94 ARG A CA 1
ATOM 699 C C . ARG A 1 94 ? 0.752 -11.168 9.194 1.00 87.06 94 ARG A C 1
ATOM 701 O O . ARG A 1 94 ? 0.562 -11.578 10.336 1.00 87.06 94 ARG A O 1
ATOM 708 N N . GLY A 1 95 ? 1.976 -11.063 8.674 1.00 75.12 95 GLY A N 1
ATOM 709 C CA . GLY A 1 95 ? 3.192 -11.506 9.358 1.00 75.12 95 GLY A CA 1
ATOM 710 C C . GLY A 1 95 ? 3.451 -13.013 9.255 1.00 75.12 95 GLY A C 1
ATOM 711 O O . GLY A 1 95 ? 4.219 -13.531 10.060 1.00 75.12 95 GLY A O 1
ATOM 712 N N . SER A 1 96 ? 2.814 -13.688 8.293 1.00 62.16 96 SER A N 1
ATOM 713 C CA . SER A 1 96 ? 3.014 -15.100 7.930 1.00 62.16 96 SER A CA 1
ATOM 714 C C . SER A 1 96 ? 3.876 -15.284 6.673 1.00 62.16 96 SER A C 1
ATOM 716 O O . SER A 1 96 ? 4.100 -16.413 6.245 1.00 62.16 96 SER A O 1
ATOM 718 N N . GLY A 1 97 ? 4.344 -14.188 6.064 1.00 55.84 97 GLY A N 1
ATOM 719 C CA . GLY A 1 97 ? 5.164 -14.217 4.855 1.00 55.84 97 GLY A CA 1
ATOM 720 C C . GLY A 1 97 ? 6.488 -14.952 5.066 1.00 55.84 97 GLY A C 1
ATOM 721 O O . GLY A 1 97 ? 7.223 -14.642 5.995 1.00 55.84 97 GLY A O 1
ATOM 722 N N . ASN A 1 98 ? 6.755 -15.919 4.191 1.00 51.34 98 ASN A N 1
ATOM 723 C CA . ASN A 1 98 ? 8.041 -16.590 4.051 1.00 51.34 98 ASN A CA 1
ATOM 724 C C . ASN A 1 98 ? 9.017 -15.634 3.341 1.00 51.34 98 ASN A C 1
ATOM 726 O O . ASN A 1 98 ? 8.602 -14.974 2.384 1.00 51.34 98 ASN A O 1
ATOM 730 N N . ASP A 1 99 ? 10.279 -15.603 3.771 1.00 46.59 99 ASP A N 1
ATOM 731 C CA . ASP A 1 99 ? 11.368 -14.730 3.289 1.00 46.59 99 ASP A CA 1
ATOM 732 C C . ASP A 1 99 ? 11.836 -15.116 1.865 1.00 46.59 99 ASP A C 1
ATOM 734 O O . ASP A 1 99 ? 13.015 -15.356 1.600 1.00 46.59 99 ASP A O 1
ATOM 738 N N . GLY A 1 100 ? 10.901 -15.292 0.932 1.00 48.16 100 GLY A N 1
ATOM 739 C CA . GLY A 1 100 ? 11.219 -15.620 -0.450 1.00 48.16 100 GLY A CA 1
ATOM 740 C C . GLY A 1 100 ? 11.952 -14.453 -1.101 1.00 48.16 100 GLY A C 1
ATOM 741 O O . GLY A 1 100 ? 11.451 -13.331 -1.083 1.00 48.16 100 GLY A O 1
ATOM 742 N N . GLU A 1 101 ? 13.111 -14.715 -1.709 1.00 49.59 101 GLU A N 1
ATOM 743 C CA . GLU A 1 101 ? 13.817 -13.730 -2.530 1.00 49.59 101 GLU A CA 1
ATOM 744 C C . GLU A 1 101 ? 12.894 -13.234 -3.651 1.00 49.59 101 GLU A C 1
ATOM 746 O O . GLU A 1 101 ? 12.696 -13.894 -4.675 1.00 49.59 101 GLU A O 1
ATOM 751 N N . LYS A 1 102 ? 12.301 -12.055 -3.457 1.00 54.28 102 LYS A N 1
ATOM 752 C CA . LYS A 1 102 ? 11.520 -11.386 -4.488 1.00 54.28 102 LYS A CA 1
ATOM 753 C C . LYS A 1 102 ? 12.450 -10.498 -5.304 1.00 54.28 102 LYS A C 1
ATOM 755 O O . LYS A 1 102 ? 13.041 -9.556 -4.785 1.00 54.28 102 LYS A O 1
ATOM 760 N N . VAL A 1 103 ? 12.564 -10.795 -6.594 1.00 55.91 103 VAL A N 1
ATOM 761 C CA . VAL A 1 103 ? 13.292 -9.959 -7.555 1.00 55.91 103 VAL A CA 1
ATOM 762 C C . VAL A 1 103 ? 12.293 -9.015 -8.220 1.00 55.91 103 VAL A C 1
ATOM 764 O O . VAL A 1 103 ? 11.383 -9.464 -8.916 1.00 55.91 103 VAL A O 1
ATOM 767 N N . GLU A 1 104 ? 12.445 -7.708 -8.009 1.00 64.81 104 GLU A N 1
ATOM 768 C CA . GLU A 1 104 ? 11.620 -6.699 -8.677 1.00 64.81 104 GLU A CA 1
ATOM 769 C C . GLU A 1 104 ? 12.216 -6.327 -10.045 1.00 64.81 104 GLU A C 1
ATOM 771 O O . GLU A 1 104 ? 13.356 -5.872 -10.154 1.00 64.81 104 GLU A O 1
ATOM 776 N N . LEU A 1 105 ? 11.436 -6.522 -11.112 1.00 62.06 105 LEU A N 1
ATOM 777 C CA . LEU A 1 105 ? 11.821 -6.155 -12.474 1.00 62.06 105 LEU A CA 1
ATOM 778 C C . LEU A 1 105 ? 11.334 -4.740 -12.797 1.00 62.06 105 LEU A C 1
ATOM 780 O O . LEU A 1 105 ? 10.159 -4.521 -13.080 1.00 62.06 105 LEU A O 1
ATOM 784 N N . LEU A 1 106 ? 12.260 -3.783 -12.818 1.00 62.59 106 LEU A N 1
ATOM 785 C CA . LEU A 1 106 ? 11.991 -2.411 -13.244 1.00 62.59 106 LEU A CA 1
ATOM 786 C C . LEU A 1 106 ? 12.322 -2.240 -14.733 1.00 62.59 106 LEU A C 1
ATOM 788 O O . LEU A 1 106 ? 13.445 -2.498 -15.170 1.00 62.59 106 LEU A O 1
ATOM 792 N N . GLN A 1 107 ? 11.358 -1.767 -15.524 1.00 62.59 107 GLN A N 1
ATOM 793 C CA . GLN A 1 107 ? 11.527 -1.532 -16.961 1.00 62.59 107 GLN A CA 1
ATOM 794 C C . GLN A 1 107 ? 11.438 -0.035 -17.288 1.00 62.59 107 GLN A C 1
ATOM 796 O O . GLN A 1 107 ? 10.562 0.673 -16.798 1.00 62.59 107 GLN A O 1
ATOM 801 N N . SER A 1 108 ? 12.334 0.460 -18.149 1.00 65.00 108 SER A N 1
ATOM 802 C CA . SER A 1 108 ? 12.290 1.832 -18.677 1.00 65.00 108 SER A CA 1
ATOM 803 C C . SER A 1 108 ? 12.508 1.816 -20.186 1.00 65.00 108 SER A C 1
ATOM 805 O O . SER A 1 108 ? 13.506 1.285 -20.663 1.00 65.00 108 SER A O 1
ATOM 807 N N . ASN A 1 109 ? 11.581 2.416 -20.939 1.00 62.19 109 ASN A N 1
ATOM 808 C CA . ASN A 1 109 ? 11.623 2.466 -22.404 1.00 62.19 109 ASN A CA 1
ATOM 809 C C . ASN A 1 109 ? 12.098 3.832 -22.938 1.00 62.19 109 ASN A C 1
ATOM 811 O O . ASN A 1 109 ? 11.601 4.322 -23.953 1.00 62.19 109 ASN A O 1
ATOM 815 N N . ARG A 1 110 ? 13.011 4.517 -22.233 1.00 54.81 110 ARG A N 1
ATOM 816 C CA . ARG A 1 110 ? 13.518 5.809 -22.718 1.00 54.81 110 ARG A CA 1
ATOM 817 C C . ARG A 1 110 ? 14.554 5.613 -23.830 1.00 54.81 110 ARG A C 1
ATOM 819 O O . ARG A 1 110 ? 15.528 4.890 -23.615 1.00 54.81 110 ARG A O 1
ATOM 826 N N . PRO A 1 111 ? 14.424 6.308 -24.977 1.00 51.59 111 PRO A N 1
ATOM 827 C CA . PRO A 1 111 ? 15.513 6.379 -25.940 1.00 51.59 111 PRO A CA 1
ATOM 828 C C . PRO A 1 111 ? 16.738 7.008 -25.262 1.00 51.59 111 PRO A C 1
ATOM 830 O O . PRO A 1 111 ? 16.609 7.985 -24.517 1.00 51.59 111 PRO A O 1
ATOM 833 N N . ARG A 1 112 ? 17.933 6.451 -25.505 1.00 47.25 112 ARG A N 1
ATOM 834 C CA . ARG A 1 112 ? 19.196 7.079 -25.089 1.00 47.25 112 ARG A CA 1
ATOM 835 C C . ARG A 1 112 ? 19.272 8.454 -25.750 1.00 47.25 112 ARG A C 1
ATOM 837 O O . ARG A 1 112 ? 19.554 8.548 -26.941 1.00 47.25 112 ARG A O 1
ATOM 844 N N . LEU A 1 113 ? 19.013 9.515 -24.988 1.00 49.97 113 LEU A N 1
ATOM 845 C CA . LEU A 1 113 ? 19.321 10.866 -25.441 1.00 49.97 113 LEU A CA 1
ATOM 846 C C . LEU A 1 113 ? 20.842 10.941 -25.645 1.00 49.97 113 LEU A C 1
ATOM 848 O O . LEU A 1 113 ? 21.579 10.547 -24.733 1.00 49.97 113 LEU A O 1
ATOM 852 N N . PRO A 1 114 ? 21.334 11.388 -26.814 1.00 39.03 114 PRO A N 1
ATOM 853 C CA . PRO A 1 114 ? 22.762 11.560 -27.017 1.00 39.03 114 PRO A CA 1
ATOM 854 C C . PRO A 1 114 ? 23.284 12.544 -25.970 1.00 39.03 114 PRO A C 1
ATOM 856 O O . PRO A 1 114 ? 22.705 13.610 -25.752 1.00 39.03 114 PRO A O 1
ATOM 859 N N . ILE A 1 115 ? 24.374 12.171 -25.301 1.00 46.62 115 ILE A N 1
ATOM 860 C CA . ILE A 1 115 ? 25.101 13.082 -24.422 1.00 46.62 115 ILE A CA 1
ATOM 861 C C . ILE A 1 115 ? 25.715 14.140 -25.340 1.00 46.62 115 ILE A C 1
ATOM 863 O O . ILE A 1 115 ? 26.764 13.915 -25.939 1.00 46.62 115 ILE A O 1
ATOM 867 N N . VAL A 1 116 ? 25.041 15.279 -25.501 1.00 45.38 116 VAL A N 1
ATOM 868 C CA . VAL A 1 116 ? 25.634 16.456 -26.141 1.00 45.38 116 VAL A CA 1
ATOM 869 C C . VAL A 1 116 ? 26.672 16.992 -25.163 1.00 45.38 116 VAL A C 1
ATOM 871 O O . VAL A 1 116 ? 26.367 17.760 -24.253 1.00 45.38 116 VAL A O 1
ATOM 874 N N . GLY A 1 117 ? 27.907 16.515 -25.309 1.00 38.44 117 GLY A N 1
ATOM 875 C CA . GLY A 1 117 ? 29.056 17.098 -24.641 1.00 38.44 117 GLY A CA 1
ATOM 876 C C . GLY A 1 117 ? 29.235 18.517 -25.159 1.00 38.44 117 GLY A C 1
ATOM 877 O O . GLY A 1 117 ? 29.619 18.718 -26.307 1.00 38.44 117 GLY A O 1
ATOM 878 N N . THR A 1 118 ? 28.953 19.520 -24.333 1.00 45.97 118 THR A N 1
ATOM 879 C CA . THR A 1 118 ? 29.386 20.885 -24.626 1.00 45.97 118 THR A CA 1
ATOM 880 C C . THR A 1 118 ? 30.888 20.964 -24.375 1.00 45.97 118 THR A C 1
ATOM 882 O O . THR A 1 118 ? 31.329 21.381 -23.305 1.00 45.97 118 THR A O 1
ATOM 885 N N . SER A 1 119 ? 31.695 20.546 -25.349 1.00 41.38 119 SER A N 1
ATOM 886 C CA . SER A 1 119 ? 33.106 20.914 -25.399 1.00 41.38 119 SER A CA 1
ATOM 887 C C . SER A 1 119 ? 33.197 22.379 -25.831 1.00 41.38 119 SER A C 1
ATOM 889 O O . SER A 1 119 ? 33.218 22.688 -27.020 1.00 41.38 119 SER A O 1
ATOM 891 N N . LYS A 1 120 ? 33.233 23.305 -24.870 1.00 41.91 120 LYS A N 1
ATOM 892 C CA . LYS A 1 120 ? 33.848 24.617 -25.101 1.00 41.91 120 LYS A CA 1
ATOM 893 C C . LYS A 1 120 ? 35.270 24.577 -24.556 1.00 41.91 120 LYS A C 1
ATOM 895 O O . LYS A 1 120 ? 35.543 25.025 -23.451 1.00 41.91 120 LYS A O 1
ATOM 900 N N . THR A 1 121 ? 36.159 24.008 -25.357 1.00 44.66 121 THR A N 1
ATOM 901 C CA . THR A 1 121 ? 37.601 24.258 -25.305 1.00 44.66 121 THR A CA 1
ATOM 902 C C . THR A 1 121 ? 37.954 25.100 -26.524 1.00 44.66 121 THR A C 1
ATOM 904 O O . THR A 1 121 ? 37.684 24.667 -27.643 1.00 44.66 121 THR A O 1
ATOM 907 N N . GLY A 1 122 ? 38.548 26.274 -26.312 1.00 34.16 122 GLY A N 1
ATOM 908 C CA . GLY A 1 122 ? 39.190 27.042 -27.380 1.00 34.16 122 GLY A CA 1
ATOM 909 C C . GLY A 1 122 ? 39.026 28.551 -27.250 1.00 34.16 122 GLY A C 1
ATOM 910 O O . GLY A 1 122 ? 38.159 29.126 -27.902 1.00 34.16 122 GLY A O 1
ATOM 911 N N . SER A 1 123 ? 39.879 29.172 -26.430 1.00 36.84 123 SER A N 1
ATOM 912 C CA . SER A 1 123 ? 40.342 30.550 -26.654 1.00 36.84 123 SER A CA 1
ATOM 913 C C . SER A 1 123 ? 41.08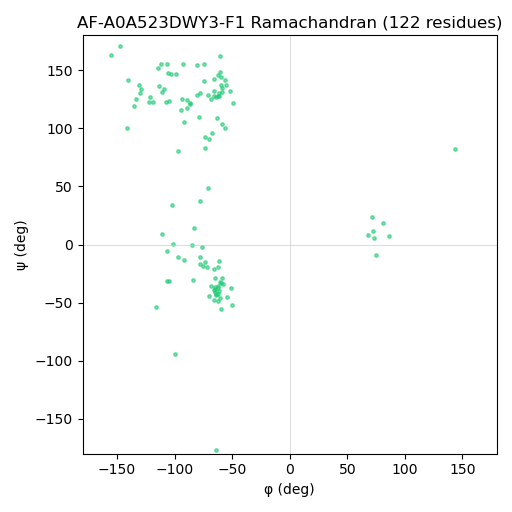1 30.645 -28.000 1.00 36.84 123 SER A C 1
ATOM 915 O O . SER A 1 123 ? 41.509 29.621 -28.545 1.00 36.84 123 SER A O 1
ATOM 917 N N . PRO A 1 124 ? 41.251 31.857 -28.532 1.00 46.22 124 PRO A N 1
ATOM 918 C CA . PRO A 1 124 ? 42.537 32.540 -28.347 1.00 46.22 124 PRO A CA 1
ATOM 919 C C . PRO A 1 124 ? 42.454 33.765 -27.434 1.00 46.22 124 PRO A C 1
ATOM 921 O O . PRO A 1 124 ? 41.394 34.428 -27.411 1.00 46.22 124 PRO A O 1
#

Nearest PDB structures (foldseek):
  6ust-assembly1_D-3  TM=8.964E-01  e=1.113E-06  Hungatella hathewayi
  5g2v-assembly1_A  TM=8.964E-01  e=1.220E-05  Bacteroides thetaiotaomicron VPI-5482
  7p24-assembly1_AAA  TM=8.983E-01  e=2.588E-05  Bacteroides thetaiotaomicron VPI-5482
  6psm-assembly3_F  TM=8.887E-01  e=2.771E-05  Pseudoalteromonas fuliginea
  7lj2-assembly2_B  TM=8.872E-01  e=1.756E-04  Bacteroides uniformis

Secondary structure (DSSP, 8-state):
-HHHHHHHHHTT-GGG--EEEE-SSS-SSTTSTTSSSHHHH---EEEE-TTTSPTT----S---GGGHHHHHHHHTTPPPPTT------HHHHHT-----------------------------

Solvent-accessible surface area (backbone atoms only — not comparable to full-atom values): 8131 Å² total; per-residue (Å²): 108,70,70,57,53,53,50,31,49,78,66,69,43,48,72,80,39,74,48,75,49,70,54,94,56,20,48,92,47,93,82,11,50,83,34,94,41,60,59,8,60,58,47,64,76,50,78,47,34,68,98,51,43,66,85,91,70,82,81,87,73,75,82,58,81,59,17,50,60,33,27,53,31,51,75,73,73,40,83,64,60,89,86,59,87,40,60,57,48,58,46,56,50,60,70,71,51,73,93,66,90,63,83,82,87,84,84,75,90,73,77,84,73,80,82,78,75,82,78,87,78,80,81,134

Sequence (124 aa):
MGELLEALERAGELERTVVVMTGDHGMPFPRCKGNLYDCGARVPLAMRWPGVIRPGRAVEDFVSVTDLAPTFLGIAGLEPPAVMTGTSLLEMLRGSGNDGEKVELLQSNRPRLPIVGTSKTGSP

Foldseek 3Di:
DVVVLVVCVVVVNNQVDKDKDKDPWADPDVCADQHPDCNTHVMDIDIDHHPAADPPDDDPADADPLQVVQQVCVVVVHHDDPPRPHHHCRCVRNVNDDPDRDDDDDDGDDDPDPPPPPPPDDDD